Protein AF-A0A9D4VLJ9-F1 (afdb_monomer_lite)

Foldseek 3Di:
DLLVLLLVLLPVQPDLPDPDLPDPVCVVSLVVSLVVSVVVDVDDPVCSVVSSVSSVVSSVVVNVCCCQVPQADPVRDGDPVRPDDDD

Secondary structure (DSSP, 8-stat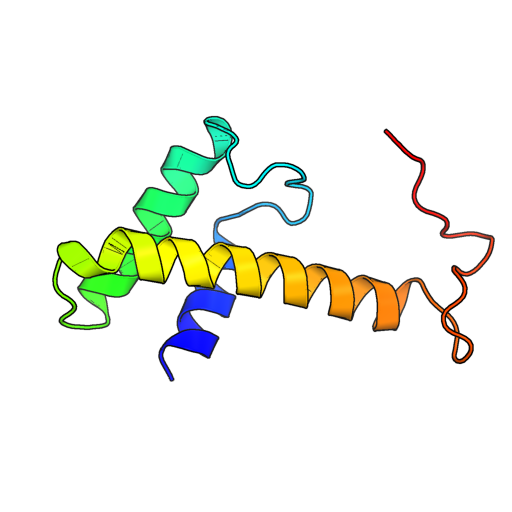e):
-HHHHHHHHHHHHS-TT---TT-GGGHHHHHHHHHHHHHHS---GGGHHHHHHHHHHHHHHHHHHHHHHHSB-TTSPBPGGGPPP--

Sequence (87 aa):
MLASYIGSLVRQHIPITCDNWRSPELKVGKEKIWSEIQRSFHIDESRQKYCIQLAGKRLRGFRSFLSNKFLKDEEGNFVEAERPMKK

pLDDT: mean 90.07, std 10.63, range [48.06, 97.5]

Structure (mmCIF, N/CA/C/O backbone):
data_AF-A0A9D4VLJ9-F1
#
_entry.id   AF-A0A9D4VLJ9-F1
#
loop_
_atom_site.group_PDB
_atom_site.id
_atom_site.type_symbol
_atom_site.label_atom_id
_a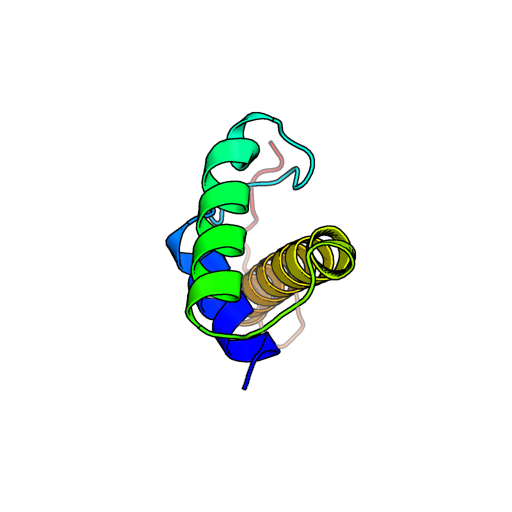tom_site.label_alt_id
_atom_site.la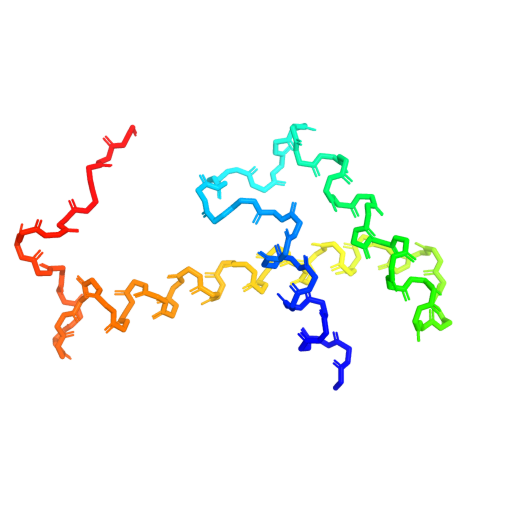bel_comp_id
_atom_site.label_asym_id
_atom_site.label_entity_id
_atom_site.label_seq_id
_atom_site.pdbx_PDB_ins_code
_atom_site.Cartn_x
_atom_site.Cartn_y
_atom_site.Cartn_z
_atom_site.occupancy
_atom_site.B_iso_or_equiv
_atom_site.auth_seq_id
_atom_site.auth_comp_id
_atom_site.auth_asym_id
_atom_site.auth_atom_id
_atom_site.pdbx_PDB_model_num
ATOM 1 N N . MET A 1 1 ? 3.015 -12.258 8.674 1.00 79.88 1 MET A N 1
ATOM 2 C CA . MET A 1 1 ? 1.759 -12.660 7.998 1.00 79.88 1 MET A CA 1
ATOM 3 C C . MET A 1 1 ? 1.009 -11.472 7.389 1.00 79.88 1 MET A C 1
ATOM 5 O O . MET A 1 1 ? 0.949 -11.399 6.168 1.00 79.88 1 MET A O 1
ATOM 9 N N . LEU A 1 2 ? 0.537 -10.496 8.183 1.00 89.56 2 LEU A N 1
ATOM 10 C CA . LEU A 1 2 ? -0.295 -9.375 7.699 1.00 89.56 2 LEU A CA 1
ATOM 11 C C . LEU A 1 2 ? 0.346 -8.540 6.575 1.00 89.56 2 LEU A C 1
ATOM 13 O O . LEU A 1 2 ? -0.275 -8.289 5.550 1.00 89.56 2 LEU A O 1
ATOM 17 N N . ALA A 1 3 ? 1.607 -8.128 6.728 1.00 92.31 3 ALA A N 1
ATOM 18 C CA . ALA A 1 3 ? 2.243 -7.250 5.745 1.00 92.31 3 ALA A CA 1
ATOM 19 C C . ALA A 1 3 ? 2.461 -7.913 4.370 1.00 92.31 3 ALA A C 1
ATOM 21 O O . ALA A 1 3 ? 2.381 -7.232 3.347 1.00 92.31 3 ALA A O 1
ATOM 22 N N . SER A 1 4 ? 2.728 -9.223 4.347 1.00 94.50 4 SER A N 1
ATOM 23 C CA . SER A 1 4 ? 2.846 -10.001 3.108 1.00 94.50 4 SER A CA 1
ATOM 24 C C . SER A 1 4 ? 1.482 -10.187 2.449 1.00 94.50 4 SER A C 1
ATOM 26 O O . SER A 1 4 ? 1.372 -10.001 1.241 1.00 94.50 4 SER A O 1
ATOM 28 N N . TYR A 1 5 ? 0.445 -10.461 3.250 1.00 96.75 5 TYR A N 1
ATOM 29 C CA . TYR A 1 5 ? -0.936 -10.571 2.781 1.00 96.75 5 TYR A CA 1
ATOM 30 C C . TYR A 1 5 ? -1.433 -9.271 2.138 1.00 96.75 5 TYR A C 1
ATOM 32 O O . TYR A 1 5 ? -1.871 -9.279 0.991 1.00 96.75 5 TYR A O 1
ATOM 40 N N . ILE A 1 6 ? -1.240 -8.131 2.813 1.00 97.00 6 ILE A N 1
ATOM 41 C CA . ILE A 1 6 ? -1.530 -6.800 2.256 1.00 97.00 6 ILE A CA 1
ATOM 42 C C . ILE A 1 6 ? -0.777 -6.592 0.937 1.00 97.00 6 ILE A C 1
ATOM 44 O O . ILE A 1 6 ? -1.337 -6.070 -0.022 1.00 97.00 6 ILE A O 1
ATOM 48 N N . GLY A 1 7 ? 0.487 -7.019 0.868 1.00 96.81 7 GLY A N 1
ATOM 49 C CA . GLY A 1 7 ? 1.261 -6.963 -0.368 1.00 96.81 7 GLY A CA 1
ATOM 50 C C . GLY A 1 7 ? 0.610 -7.731 -1.524 1.00 96.81 7 GLY A C 1
ATOM 51 O O . GLY A 1 7 ? 0.618 -7.231 -2.645 1.00 96.81 7 GLY A O 1
ATOM 52 N N . SER A 1 8 ? 0.037 -8.909 -1.265 1.00 97.06 8 SER A N 1
ATOM 53 C CA . SER A 1 8 ? -0.686 -9.694 -2.275 1.00 97.06 8 SER A CA 1
ATOM 54 C C . SER A 1 8 ? -1.977 -9.014 -2.721 1.00 97.06 8 SER A C 1
ATOM 56 O O . SER A 1 8 ? -2.165 -8.837 -3.921 1.00 97.06 8 SER A O 1
ATOM 58 N N . LEU A 1 9 ? -2.801 -8.540 -1.780 1.00 97.44 9 LEU A N 1
ATOM 59 C CA . LEU A 1 9 ? -4.047 -7.830 -2.095 1.00 97.44 9 LEU A CA 1
ATOM 60 C C . LEU A 1 9 ? -3.809 -6.606 -2.979 1.00 97.44 9 LEU A C 1
ATOM 62 O O . LEU A 1 9 ? -4.535 -6.355 -3.936 1.00 97.44 9 LEU A O 1
ATOM 66 N N . VAL A 1 10 ? -2.756 -5.847 -2.685 1.00 97.31 10 VAL A N 1
ATOM 67 C CA . VAL A 1 10 ? -2.425 -4.648 -3.454 1.00 97.31 10 VAL A CA 1
ATOM 68 C C . VAL A 1 10 ? -2.014 -4.981 -4.880 1.00 97.31 10 VAL A C 1
ATOM 70 O O . VAL A 1 10 ? -2.420 -4.273 -5.793 1.00 97.31 10 VAL A O 1
ATOM 73 N N . ARG A 1 11 ? -1.252 -6.059 -5.092 1.00 96.19 11 ARG A N 1
ATOM 74 C CA . ARG A 1 11 ? -0.878 -6.503 -6.444 1.00 96.19 11 ARG A CA 1
ATOM 75 C C . ARG A 1 11 ? -2.067 -7.034 -7.245 1.00 96.19 11 ARG A C 1
ATOM 77 O O . ARG A 1 11 ? -2.021 -6.989 -8.466 1.00 96.19 11 ARG A O 1
ATOM 84 N N . GLN A 1 12 ? -3.099 -7.532 -6.569 1.00 96.81 12 GLN A N 1
ATOM 85 C CA . GLN A 1 12 ? -4.312 -8.037 -7.206 1.00 96.81 12 GLN A CA 1
ATOM 86 C C . GLN A 1 12 ? -5.280 -6.912 -7.592 1.00 96.81 12 GLN A C 1
ATOM 88 O O . GLN A 1 12 ? -5.873 -6.954 -8.665 1.00 96.81 12 GLN A O 1
ATOM 93 N N . HIS A 1 13 ? -5.447 -5.912 -6.721 1.00 96.38 13 HIS A N 1
ATOM 94 C CA . HIS A 1 13 ? -6.509 -4.906 -6.857 1.00 96.38 13 HIS A CA 1
ATOM 95 C C . HIS A 1 13 ? -6.035 -3.539 -7.359 1.00 96.38 13 HIS A C 1
ATOM 97 O O . HIS A 1 13 ? -6.871 -2.720 -7.737 1.00 96.38 13 HIS A O 1
ATOM 103 N N . ILE A 1 14 ? -4.727 -3.258 -7.350 1.00 96.25 14 ILE A N 1
ATOM 104 C CA . ILE A 1 14 ? -4.169 -1.975 -7.798 1.00 96.25 14 ILE A CA 1
ATOM 105 C C . ILE A 1 14 ? -3.276 -2.193 -9.023 1.00 96.25 14 ILE A C 1
ATOM 107 O O . ILE A 1 14 ? -2.317 -2.964 -8.944 1.00 96.25 14 ILE A O 1
ATOM 111 N N . PRO A 1 15 ? -3.523 -1.473 -10.134 1.00 94.25 15 PRO A N 1
ATOM 112 C CA . PRO A 1 15 ? -2.652 -1.520 -11.298 1.00 94.25 15 PRO A CA 1
ATOM 113 C C . PRO A 1 15 ? -1.212 -1.138 -10.948 1.00 94.25 15 PRO A C 1
ATOM 115 O O . PRO A 1 15 ? -0.962 -0.129 -10.285 1.00 94.25 15 PRO A O 1
ATOM 118 N N . ILE A 1 16 ? -0.245 -1.906 -11.451 1.00 91.69 16 ILE A N 1
ATOM 119 C CA . ILE A 1 16 ? 1.184 -1.604 -11.273 1.00 91.69 16 ILE A CA 1
ATOM 120 C C . ILE A 1 16 ? 1.585 -0.252 -11.889 1.00 91.69 16 ILE A C 1
ATOM 122 O O . ILE A 1 16 ? 2.498 0.407 -11.395 1.00 91.69 16 ILE A O 1
ATOM 126 N N . THR A 1 17 ? 0.859 0.173 -12.925 1.00 90.06 17 THR A N 1
ATOM 127 C CA . THR A 1 17 ? 1.013 1.448 -13.640 1.00 90.06 17 THR A CA 1
ATOM 128 C C . THR A 1 17 ? 0.476 2.652 -12.868 1.00 90.06 17 THR A C 1
ATOM 130 O O . THR A 1 17 ? 0.561 3.776 -13.349 1.00 90.06 17 THR A O 1
ATOM 133 N N . CYS A 1 18 ? -0.089 2.450 -11.676 1.00 88.19 18 CYS A N 1
ATOM 134 C CA . CYS A 1 18 ? -0.502 3.548 -10.821 1.00 88.19 18 CYS A CA 1
ATOM 135 C C . CYS A 1 18 ? 0.720 4.357 -10.355 1.00 88.19 18 CYS A C 1
ATOM 137 O O . CYS A 1 18 ? 1.498 3.908 -9.504 1.00 88.19 18 CYS A O 1
ATOM 139 N N . ASP A 1 19 ? 0.821 5.597 -10.826 1.00 85.12 19 ASP A N 1
ATOM 140 C CA . ASP A 1 19 ? 1.880 6.522 -10.417 1.00 85.12 19 ASP A CA 1
ATOM 141 C C . ASP A 1 19 ? 1.513 7.335 -9.174 1.00 85.12 19 ASP A C 1
ATOM 143 O O . ASP A 1 19 ? 2.357 7.575 -8.308 1.00 85.12 19 ASP A O 1
ATOM 147 N N . ASN A 1 20 ? 0.235 7.694 -9.029 1.00 91.81 20 ASN A N 1
ATOM 148 C CA . ASN A 1 20 ? -0.246 8.502 -7.917 1.00 91.81 20 ASN A CA 1
ATOM 149 C C . ASN A 1 20 ? -1.124 7.689 -6.959 1.00 91.81 20 ASN A C 1
ATOM 151 O O . ASN A 1 20 ? -2.326 7.540 -7.170 1.00 91.81 20 ASN A O 1
ATOM 155 N N . TRP A 1 21 ? -0.552 7.259 -5.827 1.00 93.94 21 TRP A N 1
ATOM 156 C CA . TRP A 1 21 ? -1.300 6.553 -4.775 1.00 93.94 21 TRP A CA 1
ATOM 157 C C . TRP A 1 21 ? -2.484 7.357 -4.227 1.00 93.94 21 TRP A C 1
ATOM 159 O O . TRP A 1 21 ? -3.389 6.773 -3.646 1.00 93.94 21 TRP A O 1
ATOM 169 N N . ARG A 1 22 ? -2.513 8.686 -4.366 1.00 92.56 22 ARG A N 1
ATOM 170 C CA . ARG A 1 22 ? -3.632 9.527 -3.910 1.00 92.56 22 ARG A CA 1
ATOM 171 C C . ARG A 1 22 ? -4.735 9.690 -4.960 1.00 92.56 22 ARG A C 1
ATOM 173 O O . ARG A 1 22 ? -5.717 10.356 -4.657 1.00 92.56 22 ARG A O 1
ATOM 180 N N . SER A 1 23 ? -4.600 9.079 -6.141 1.00 93.25 23 SER A N 1
ATOM 181 C CA . SER A 1 23 ? -5.606 9.172 -7.202 1.00 93.25 23 SER A CA 1
ATOM 182 C C . SER A 1 23 ? -6.981 8.670 -6.719 1.00 93.25 23 SER A C 1
ATOM 184 O O . SER A 1 23 ? -7.045 7.619 -6.060 1.00 93.25 23 SER A O 1
ATOM 186 N N . PRO A 1 24 ? -8.075 9.395 -7.029 1.00 92.50 24 PRO A N 1
ATOM 187 C CA . PRO A 1 24 ? -9.436 8.975 -6.699 1.00 92.50 24 PRO A CA 1
ATOM 188 C C . PRO A 1 24 ? -9.848 7.686 -7.424 1.00 92.50 24 PRO A C 1
ATOM 190 O O . PRO A 1 24 ? -10.647 6.923 -6.889 1.00 92.50 24 PRO A O 1
ATOM 193 N N . GLU A 1 25 ? -9.247 7.380 -8.576 1.00 92.62 25 GLU A N 1
ATOM 194 C CA . GLU A 1 25 ? -9.504 6.156 -9.352 1.00 92.62 25 GLU A CA 1
ATOM 195 C C . GLU A 1 25 ? -9.177 4.880 -8.561 1.00 92.62 25 GLU A C 1
ATOM 197 O O . GLU A 1 25 ? -9.780 3.829 -8.758 1.00 92.62 25 GLU A O 1
ATOM 202 N N . LEU A 1 26 ? -8.256 4.973 -7.595 1.00 95.25 26 LEU A N 1
ATOM 203 C CA . LEU A 1 26 ? -7.865 3.849 -6.745 1.00 95.25 26 LEU A CA 1
ATOM 204 C C . LEU A 1 26 ? -8.815 3.612 -5.571 1.00 95.25 26 LEU A C 1
ATOM 206 O O . LEU A 1 2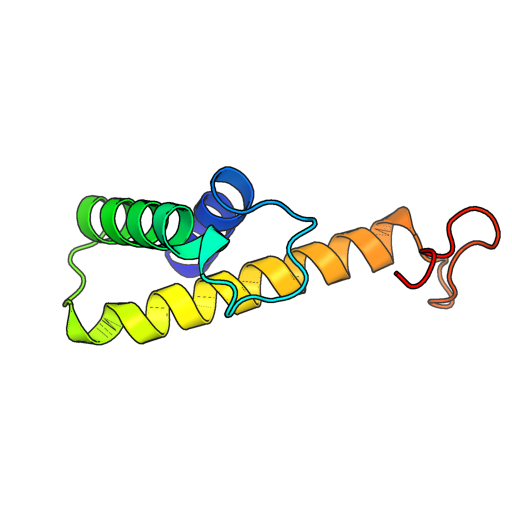6 ? -8.587 2.678 -4.799 1.00 95.25 26 LEU A O 1
ATOM 210 N N . LYS A 1 27 ? -9.823 4.470 -5.367 1.00 95.12 27 LYS A N 1
ATOM 211 C CA . LYS A 1 27 ? -10.712 4.414 -4.198 1.00 95.12 27 LYS A CA 1
ATOM 212 C C . LYS A 1 27 ? -11.361 3.036 -4.063 1.00 95.12 27 LYS A C 1
ATOM 214 O O . LYS A 1 27 ? -11.189 2.397 -3.029 1.00 95.12 27 LYS A O 1
ATOM 219 N N . VAL A 1 28 ? -11.965 2.538 -5.142 1.00 96.31 28 VAL A N 1
ATOM 220 C CA . VAL A 1 28 ? -12.628 1.223 -5.176 1.00 96.31 28 VAL A CA 1
ATOM 221 C C . VAL A 1 28 ? -11.646 0.088 -4.863 1.00 96.31 28 VAL A C 1
ATOM 223 O O . VAL A 1 28 ? -11.959 -0.818 -4.094 1.00 96.31 28 VAL A O 1
ATOM 226 N N . GLY A 1 29 ? -10.429 0.137 -5.415 1.00 96.56 29 GLY A N 1
ATOM 227 C CA . GLY A 1 29 ? -9.399 -0.869 -5.139 1.00 96.56 29 GLY A CA 1
ATOM 228 C C . GLY A 1 29 ? -8.957 -0.869 -3.672 1.00 96.56 29 GLY A C 1
ATOM 229 O O . GLY A 1 29 ? -8.817 -1.926 -3.061 1.00 96.56 29 GLY A O 1
ATOM 230 N N . LYS A 1 30 ? -8.789 0.313 -3.068 1.00 97.19 30 LYS A N 1
ATOM 231 C CA . LYS A 1 30 ? -8.430 0.454 -1.646 1.00 97.19 30 LYS A CA 1
ATOM 232 C C . LYS A 1 30 ? -9.542 -0.005 -0.711 1.00 97.19 30 LYS A C 1
ATOM 234 O O . LYS A 1 30 ? -9.238 -0.606 0.315 1.00 97.19 30 LYS A O 1
ATOM 239 N N . GLU A 1 31 ? -10.796 0.265 -1.058 1.00 97.12 31 GLU A N 1
ATOM 240 C CA . GLU A 1 31 ? -11.961 -0.213 -0.309 1.00 97.12 31 GLU A CA 1
ATOM 241 C C . GLU A 1 31 ? -12.010 -1.743 -0.311 1.00 97.12 31 GLU A C 1
ATOM 243 O O . GLU A 1 31 ? -12.071 -2.337 0.761 1.00 97.12 31 GLU A O 1
ATOM 248 N N . LYS A 1 32 ? -11.829 -2.389 -1.474 1.00 97.44 32 LYS A N 1
ATOM 249 C CA . LYS A 1 32 ? -11.728 -3.858 -1.570 1.00 97.44 32 LYS A CA 1
ATOM 250 C C . LYS A 1 32 ? -10.597 -4.423 -0.712 1.00 97.44 32 LYS A C 1
ATOM 252 O O . LYS A 1 32 ? -10.814 -5.367 0.043 1.00 97.44 32 LYS A O 1
ATOM 257 N N . ILE A 1 33 ? -9.408 -3.817 -0.779 1.00 97.25 33 ILE A N 1
ATOM 258 C CA . ILE A 1 33 ? -8.264 -4.215 0.057 1.00 97.25 33 ILE A CA 1
ATOM 259 C C . ILE A 1 33 ? -8.624 -4.125 1.543 1.00 97.25 33 ILE A C 1
ATOM 261 O O . ILE A 1 33 ? -8.308 -5.039 2.301 1.00 97.25 33 ILE A O 1
ATOM 265 N N . TRP A 1 34 ? -9.275 -3.042 1.974 1.00 97.50 34 TRP A N 1
ATOM 266 C CA . TRP A 1 34 ? -9.677 -2.877 3.369 1.00 97.50 34 TRP A CA 1
ATOM 267 C C . TRP A 1 34 ? -10.706 -3.923 3.808 1.00 97.50 34 TRP A C 1
ATOM 269 O O . TRP A 1 34 ? -10.504 -4.566 4.838 1.00 97.50 34 TRP A O 1
ATOM 279 N N . SER A 1 35 ? -11.745 -4.158 3.004 1.00 96.69 35 SER A N 1
ATOM 280 C CA . SER A 1 35 ? -12.764 -5.173 3.289 1.00 96.69 35 SER A CA 1
ATOM 281 C C . SER A 1 35 ? -12.163 -6.576 3.419 1.00 96.69 35 SER A C 1
ATOM 283 O O . SER A 1 35 ? -12.519 -7.318 4.333 1.00 96.69 35 SER A O 1
ATOM 285 N N . GLU A 1 36 ? -11.208 -6.944 2.561 1.00 96.88 36 GLU A N 1
ATOM 286 C CA . GLU A 1 36 ? -10.525 -8.239 2.660 1.00 96.88 36 GLU A CA 1
ATOM 287 C C . GLU A 1 36 ? -9.619 -8.349 3.894 1.00 96.88 36 GLU A C 1
ATOM 289 O O . GLU A 1 36 ? -9.515 -9.426 4.488 1.00 96.88 36 GLU A O 1
ATOM 294 N N . ILE A 1 37 ? -8.994 -7.247 4.321 1.00 96.19 37 ILE A N 1
ATOM 295 C CA . ILE A 1 37 ? -8.218 -7.202 5.566 1.00 96.19 37 ILE A CA 1
ATOM 296 C C . ILE A 1 37 ? -9.134 -7.403 6.775 1.00 96.19 37 ILE A C 1
ATOM 298 O O . ILE A 1 37 ? -8.822 -8.261 7.593 1.00 96.19 37 ILE A O 1
ATOM 302 N N . GLN A 1 38 ? -10.258 -6.684 6.874 1.00 95.50 38 GLN A N 1
ATOM 30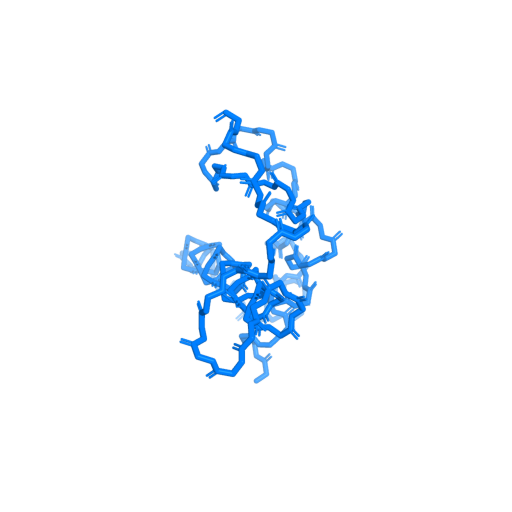3 C CA . GLN A 1 38 ? -11.216 -6.847 7.980 1.00 95.50 38 GLN A CA 1
ATOM 304 C C . GLN A 1 38 ? -11.824 -8.253 8.023 1.00 95.50 38 GLN A C 1
ATOM 306 O O . GLN A 1 38 ? -12.030 -8.812 9.097 1.00 95.50 38 GLN A O 1
ATOM 311 N N . ARG A 1 39 ? -12.083 -8.857 6.857 1.00 94.69 39 ARG A N 1
ATOM 312 C CA . ARG A 1 39 ? -12.586 -10.234 6.772 1.00 94.69 39 ARG A CA 1
ATOM 313 C C . ARG A 1 39 ? -11.568 -11.263 7.268 1.00 94.69 39 ARG A C 1
ATOM 315 O O . ARG A 1 39 ? -11.956 -12.280 7.831 1.00 94.69 39 ARG A O 1
ATOM 322 N N . SER A 1 40 ? -10.283 -11.018 7.022 1.00 95.38 40 SER A N 1
ATOM 323 C CA . SER A 1 40 ? -9.207 -11.973 7.327 1.00 95.38 40 SER A CA 1
ATOM 324 C C . SER A 1 40 ? -8.591 -11.758 8.711 1.00 95.38 40 SER A C 1
ATOM 326 O O . SER A 1 40 ? -8.001 -12.676 9.275 1.00 95.38 40 SER A O 1
ATOM 328 N N . PHE A 1 41 ? -8.696 -10.544 9.251 1.00 92.94 41 PHE A N 1
ATOM 329 C CA . PHE A 1 41 ? -8.101 -10.138 10.516 1.00 92.94 41 PHE A CA 1
ATOM 330 C C . PHE A 1 41 ? -9.087 -9.278 11.302 1.00 92.94 41 PHE A C 1
ATOM 332 O O . PHE A 1 41 ? -9.652 -8.326 10.771 1.00 92.94 41 PHE A O 1
ATOM 339 N N . HIS A 1 42 ? -9.215 -9.546 12.599 1.00 91.69 42 HIS A N 1
ATOM 340 C CA . HIS A 1 42 ? -9.999 -8.704 13.497 1.00 91.69 42 HIS A CA 1
ATOM 341 C C . HIS A 1 42 ? -9.223 -7.418 13.829 1.00 91.69 42 HIS A C 1
ATOM 343 O O . HIS A 1 42 ? -8.499 -7.344 14.822 1.00 91.69 42 HIS A O 1
ATOM 349 N N . ILE A 1 43 ? -9.297 -6.431 12.933 1.00 92.31 43 ILE A N 1
ATOM 350 C CA . ILE A 1 43 ? -8.598 -5.147 13.037 1.00 92.31 43 ILE A CA 1
ATOM 351 C C . ILE A 1 43 ? -9.624 -4.025 13.166 1.00 92.31 43 ILE A C 1
ATOM 353 O O . ILE A 1 43 ? -10.553 -3.925 12.367 1.00 92.31 43 ILE A O 1
ATOM 357 N N . ASP A 1 44 ? -9.396 -3.156 14.145 1.00 94.00 44 ASP A N 1
ATOM 358 C CA . ASP A 1 44 ? -10.202 -1.964 14.381 1.00 94.00 44 ASP A CA 1
ATOM 359 C C . ASP A 1 44 ? -10.142 -0.960 13.213 1.00 94.00 44 ASP A C 1
ATOM 361 O O . ASP A 1 44 ? -9.094 -0.765 12.583 1.00 94.00 44 ASP A O 1
ATOM 365 N N . GLU A 1 45 ? -11.254 -0.270 12.954 1.00 94.25 45 GLU A N 1
ATOM 366 C CA . GLU A 1 45 ? -11.373 0.698 11.858 1.00 94.25 45 GLU A CA 1
ATOM 367 C C . GLU A 1 45 ? -10.389 1.866 11.958 1.00 94.25 45 GLU A C 1
ATOM 369 O O . GLU A 1 45 ? -9.899 2.346 10.931 1.00 94.25 45 GLU A O 1
ATOM 374 N N . SER A 1 46 ? -9.967 2.261 13.165 1.00 95.88 46 SER A N 1
ATOM 375 C CA . SER A 1 46 ? -8.937 3.295 13.351 1.00 95.88 46 SER A CA 1
ATOM 376 C C . SER A 1 46 ? -7.608 2.947 12.667 1.00 95.88 46 SER A C 1
ATOM 378 O O . SER A 1 46 ? -6.814 3.833 12.326 1.00 95.88 46 SER A O 1
ATOM 380 N N . ARG A 1 47 ? -7.349 1.656 12.413 1.00 95.38 47 ARG A N 1
ATOM 381 C CA . ARG A 1 47 ? -6.139 1.167 11.741 1.00 95.38 47 ARG A CA 1
ATOM 382 C C . ARG A 1 47 ? -6.259 1.140 10.220 1.00 95.38 47 ARG A C 1
ATOM 384 O O . ARG A 1 47 ? -5.233 0.942 9.564 1.00 95.38 47 ARG A O 1
ATOM 391 N N . GLN A 1 48 ? -7.427 1.422 9.639 1.00 96.06 48 GLN A N 1
ATOM 392 C CA . GLN A 1 48 ? -7.627 1.443 8.185 1.00 96.06 48 GLN A CA 1
ATOM 393 C C . GLN A 1 48 ? -6.584 2.313 7.484 1.00 96.06 48 GLN A C 1
ATOM 395 O O . GLN A 1 48 ? -5.902 1.868 6.557 1.00 96.06 48 GLN A O 1
ATOM 400 N N . LYS A 1 49 ? -6.388 3.544 7.971 1.00 96.25 49 LYS A N 1
ATOM 401 C CA . LYS A 1 49 ? -5.409 4.480 7.404 1.00 96.25 49 LYS A CA 1
ATOM 402 C C . LYS A 1 49 ? -3.999 3.889 7.390 1.00 96.25 49 LYS A C 1
ATOM 404 O O . LYS A 1 49 ? -3.290 4.046 6.400 1.00 96.25 49 LYS A O 1
ATOM 409 N N . TYR A 1 50 ? -3.602 3.190 8.452 1.00 96.19 50 TYR A N 1
ATOM 410 C CA . TYR A 1 50 ? -2.300 2.531 8.533 1.00 96.19 50 TYR A CA 1
ATOM 411 C C . TYR A 1 50 ? -2.185 1.365 7.542 1.00 96.19 50 TYR A C 1
ATOM 413 O O . TYR A 1 50 ? -1.177 1.253 6.845 1.00 96.19 50 TYR A O 1
ATOM 421 N N . CYS A 1 51 ? -3.217 0.528 7.423 1.00 96.75 51 CYS A N 1
ATOM 422 C CA . CYS A 1 51 ? -3.236 -0.600 6.490 1.00 96.75 51 CYS A CA 1
ATOM 423 C C . CYS A 1 51 ? -3.152 -0.139 5.028 1.00 96.75 51 CYS A C 1
ATOM 425 O O . CYS A 1 51 ? -2.334 -0.658 4.268 1.00 96.75 51 CYS A O 1
ATOM 427 N N . ILE A 1 52 ? -3.910 0.894 4.650 1.00 97.31 52 ILE A N 1
ATOM 428 C CA . ILE A 1 52 ? -3.829 1.521 3.320 1.00 97.31 52 ILE A CA 1
ATOM 429 C C . ILE A 1 52 ? -2.471 2.237 3.129 1.00 97.31 52 ILE A C 1
ATOM 431 O O . ILE A 1 52 ? -1.874 2.179 2.054 1.00 97.31 52 ILE A O 1
ATOM 435 N N . GLN A 1 53 ? -1.936 2.839 4.198 1.00 96.50 53 GLN A N 1
ATOM 436 C CA . GLN A 1 53 ? -0.529 3.228 4.406 1.00 96.50 53 GLN A CA 1
ATOM 437 C C . GLN A 1 53 ? 0.469 2.187 3.877 1.00 96.50 53 GLN A C 1
ATOM 439 O O . GLN A 1 53 ? 1.279 2.401 2.967 1.00 96.50 53 GLN A O 1
ATOM 444 N N . LEU A 1 54 ? 0.400 1.025 4.514 1.00 96.75 54 LEU A N 1
ATOM 445 C CA . LEU A 1 54 ? 1.283 -0.106 4.302 1.00 96.75 54 LEU A CA 1
ATOM 446 C C . LEU A 1 54 ? 1.101 -0.714 2.910 1.00 96.75 54 LEU A C 1
ATOM 448 O O . LEU A 1 54 ? 2.092 -1.062 2.272 1.00 96.75 54 LEU A O 1
ATOM 452 N N . ALA A 1 55 ? -0.132 -0.769 2.412 1.00 97.06 55 ALA A N 1
ATOM 453 C CA . ALA A 1 55 ? -0.455 -1.189 1.057 1.00 97.06 55 ALA A CA 1
ATOM 454 C C . ALA A 1 55 ? 0.320 -0.392 -0.004 1.00 97.06 55 ALA A C 1
ATOM 456 O O . ALA A 1 55 ? 1.041 -0.978 -0.815 1.00 97.06 55 ALA A O 1
ATOM 457 N N . GLY A 1 56 ? 0.272 0.942 0.062 1.00 96.50 56 GLY A N 1
ATOM 458 C CA . GLY A 1 56 ? 1.020 1.801 -0.861 1.00 96.50 56 GLY A CA 1
ATOM 459 C C . GLY A 1 56 ? 2.537 1.584 -0.777 1.00 96.50 56 GLY A C 1
ATOM 460 O O . GLY A 1 56 ? 3.220 1.519 -1.800 1.00 96.50 56 GLY A O 1
ATOM 461 N N . LYS A 1 57 ? 3.077 1.385 0.436 1.00 96.00 57 LYS A N 1
ATOM 462 C CA . LYS A 1 57 ? 4.501 1.047 0.630 1.00 96.00 57 LYS A CA 1
ATOM 463 C C . LYS A 1 57 ? 4.867 -0.286 -0.029 1.00 96.00 57 LYS A C 1
ATOM 465 O O . LYS A 1 57 ? 5.926 -0.383 -0.647 1.00 96.00 57 LYS A O 1
ATOM 470 N N . ARG A 1 58 ? 4.004 -1.302 0.076 1.00 96.44 58 ARG A N 1
ATOM 471 C CA . ARG A 1 58 ? 4.222 -2.617 -0.545 1.00 96.44 58 ARG A CA 1
ATOM 472 C C . ARG A 1 58 ? 4.171 -2.548 -2.067 1.00 96.44 58 ARG A C 1
ATOM 474 O O . ARG A 1 58 ? 5.028 -3.161 -2.697 1.00 96.44 58 ARG A O 1
ATOM 481 N N . LEU A 1 59 ? 3.263 -1.758 -2.644 1.00 95.88 59 LEU A N 1
ATOM 482 C CA . LEU A 1 59 ? 3.243 -1.517 -4.090 1.00 95.88 59 LEU A CA 1
ATOM 483 C C . LEU A 1 59 ? 4.540 -0.862 -4.562 1.00 95.88 59 LEU A C 1
ATOM 485 O O . LEU A 1 59 ? 5.177 -1.352 -5.490 1.00 95.88 59 LEU A O 1
ATOM 489 N N . ARG A 1 60 ? 4.969 0.215 -3.892 1.00 95.12 60 ARG A N 1
ATOM 490 C CA . ARG A 1 60 ? 6.211 0.917 -4.241 1.00 95.12 60 ARG A CA 1
ATOM 491 C C . ARG A 1 60 ? 7.417 -0.017 -4.173 1.00 95.12 60 ARG A C 1
ATOM 493 O O . ARG A 1 60 ? 8.202 -0.046 -5.113 1.00 95.12 60 ARG A O 1
ATOM 500 N N . GLY A 1 61 ? 7.536 -0.794 -3.095 1.00 94.75 61 GLY A N 1
ATOM 501 C CA . GLY A 1 61 ? 8.605 -1.781 -2.946 1.00 94.75 61 GLY A CA 1
ATOM 502 C C . GLY A 1 61 ? 8.577 -2.849 -4.040 1.00 94.75 61 GLY A C 1
ATOM 503 O O . GLY A 1 61 ? 9.624 -3.202 -4.569 1.00 94.75 61 GLY A O 1
ATOM 504 N N . PHE A 1 62 ? 7.387 -3.311 -4.434 1.00 94.75 62 PHE A N 1
ATOM 505 C CA . PHE A 1 62 ? 7.232 -4.257 -5.537 1.00 94.75 62 PHE A CA 1
ATOM 506 C C . PHE A 1 62 ? 7.693 -3.669 -6.875 1.00 94.75 62 PHE A C 1
ATOM 508 O O . PHE A 1 62 ? 8.454 -4.319 -7.583 1.00 94.75 62 PHE A O 1
ATOM 515 N N . ARG A 1 63 ? 7.326 -2.421 -7.190 1.00 92.81 63 ARG A N 1
ATOM 516 C CA . ARG A 1 63 ? 7.822 -1.740 -8.398 1.00 92.81 63 ARG A CA 1
ATOM 517 C C . ARG A 1 63 ? 9.342 -1.603 -8.382 1.00 92.81 63 ARG A C 1
ATOM 519 O O . ARG A 1 63 ? 9.979 -1.932 -9.369 1.00 92.81 63 ARG A O 1
ATOM 526 N N . SER A 1 64 ? 9.926 -1.177 -7.258 1.00 92.19 64 SER A N 1
ATOM 527 C CA . SER A 1 64 ? 11.385 -1.081 -7.114 1.00 92.19 64 SER A 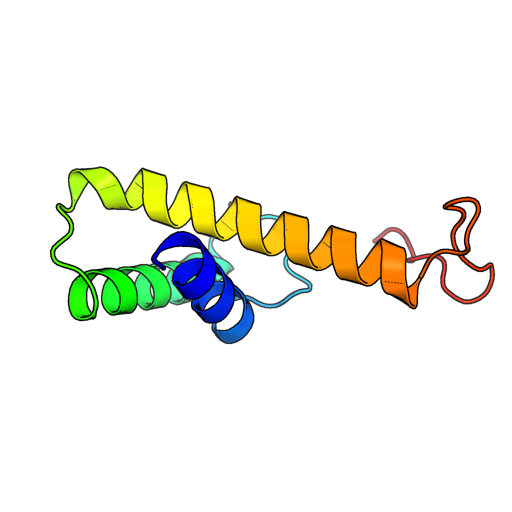CA 1
ATOM 528 C C . SER A 1 64 ? 12.077 -2.429 -7.310 1.00 92.19 64 SER A C 1
ATOM 530 O O . SER A 1 64 ? 13.093 -2.488 -7.993 1.00 92.19 64 SER A O 1
ATOM 532 N N . PHE A 1 65 ? 11.515 -3.506 -6.756 1.00 93.31 65 PHE A N 1
ATOM 533 C CA . PHE A 1 65 ? 12.017 -4.859 -6.974 1.00 93.31 65 PHE A CA 1
ATOM 534 C C . PHE A 1 65 ? 11.983 -5.242 -8.455 1.00 93.31 65 PHE A C 1
ATOM 536 O O . PHE A 1 65 ? 12.991 -5.705 -8.973 1.00 93.31 65 PHE A O 1
ATOM 543 N N . LEU A 1 66 ? 10.863 -5.014 -9.144 1.00 92.19 66 LEU A N 1
ATOM 544 C CA . LEU A 1 66 ? 10.743 -5.331 -10.567 1.00 92.19 66 LEU A CA 1
ATOM 545 C C . LEU A 1 66 ? 11.706 -4.504 -11.420 1.00 92.19 66 LEU A C 1
ATOM 547 O O . LEU A 1 66 ? 12.388 -5.063 -12.269 1.00 92.19 66 LEU A O 1
ATOM 551 N N . SER A 1 67 ? 11.821 -3.201 -11.158 1.00 90.38 67 SER A N 1
ATOM 552 C CA . SER A 1 67 ? 12.772 -2.348 -11.871 1.00 90.38 67 SER A CA 1
ATOM 553 C C . SER A 1 67 ? 14.211 -2.803 -11.663 1.00 90.38 67 SER A C 1
ATOM 555 O O . SER A 1 67 ? 14.955 -2.888 -12.625 1.00 90.38 67 SER A O 1
ATOM 557 N N . ASN A 1 68 ? 14.604 -3.126 -10.431 1.00 89.88 68 ASN A N 1
ATOM 558 C CA . ASN A 1 68 ? 15.966 -3.582 -10.155 1.00 89.88 68 ASN A CA 1
ATOM 559 C C . ASN A 1 68 ? 16.243 -4.984 -10.703 1.00 89.88 68 ASN A C 1
ATOM 561 O O . ASN A 1 68 ? 17.379 -5.281 -11.030 1.00 89.88 68 ASN A O 1
ATOM 565 N N . LYS A 1 69 ? 15.230 -5.852 -10.763 1.00 90.88 69 LYS A N 1
ATOM 566 C CA . LYS A 1 69 ? 15.400 -7.236 -11.205 1.00 90.88 69 LYS A CA 1
ATOM 567 C C . LYS A 1 69 ? 15.389 -7.388 -12.722 1.00 90.88 69 LYS A C 1
ATOM 569 O O . LYS A 1 69 ? 16.033 -8.297 -13.229 1.00 90.88 69 LYS A O 1
ATOM 574 N N . PHE A 1 70 ? 14.593 -6.575 -13.409 1.00 89.31 70 PHE A N 1
ATOM 575 C CA . PHE A 1 70 ? 14.319 -6.771 -14.830 1.00 89.31 70 PHE A CA 1
ATOM 576 C C . PHE A 1 70 ? 14.780 -5.613 -15.703 1.00 89.31 70 PHE A C 1
ATOM 578 O O . PHE A 1 70 ? 15.147 -5.873 -16.831 1.00 89.31 70 PHE A O 1
ATOM 585 N N . LEU A 1 71 ? 14.787 -4.376 -15.191 1.00 87.75 71 LEU A N 1
ATOM 586 C CA . LEU A 1 71 ? 15.084 -3.185 -16.000 1.00 87.75 71 LEU A CA 1
ATOM 587 C C . LEU A 1 71 ? 16.490 -2.631 -15.776 1.00 87.75 71 LEU A C 1
ATOM 589 O O . LEU A 1 71 ? 16.868 -1.647 -16.414 1.00 87.75 71 LEU A O 1
ATOM 593 N N . LYS A 1 72 ? 17.229 -3.183 -14.811 1.00 87.38 72 LYS A N 1
ATOM 594 C CA . LYS A 1 72 ? 18.548 -2.696 -14.424 1.00 87.38 72 LYS A CA 1
ATOM 595 C C . LYS A 1 72 ? 19.590 -3.798 -14.457 1.00 87.38 72 LYS A C 1
ATOM 597 O O . LYS A 1 72 ? 19.280 -4.946 -14.153 1.00 87.38 72 LYS A O 1
ATOM 602 N N . ASP A 1 73 ? 20.806 -3.408 -14.805 1.00 85.56 73 ASP A N 1
ATOM 603 C CA . ASP A 1 73 ? 21.995 -4.251 -14.729 1.00 85.56 73 ASP A CA 1
ATOM 604 C C . ASP A 1 73 ? 22.556 -4.341 -13.295 1.00 85.56 73 ASP A C 1
ATOM 606 O O . ASP A 1 73 ? 22.013 -3.760 -12.347 1.00 85.56 73 ASP A O 1
ATOM 610 N N . GLU A 1 74 ? 23.648 -5.094 -13.130 1.00 82.44 74 GLU A N 1
ATOM 611 C CA . GLU A 1 74 ? 24.326 -5.292 -11.839 1.00 82.44 74 GLU A CA 1
ATOM 612 C C . GLU A 1 74 ? 24.888 -3.986 -11.246 1.00 82.44 74 GLU A C 1
ATOM 614 O O . GLU A 1 74 ? 25.033 -3.868 -10.029 1.00 82.44 74 GLU A O 1
ATOM 619 N N . GLU A 1 75 ? 25.136 -2.980 -12.087 1.00 83.38 75 GLU A N 1
ATOM 620 C CA . GLU A 1 75 ? 25.619 -1.650 -11.701 1.00 83.38 75 GLU A CA 1
ATOM 621 C C . GLU A 1 75 ? 24.467 -0.706 -11.303 1.00 83.38 75 GLU A C 1
ATOM 623 O O . GLU A 1 75 ? 24.686 0.386 -10.771 1.00 83.38 75 GLU A O 1
ATOM 628 N N . GLY A 1 76 ? 23.216 -1.134 -11.502 1.00 78.88 76 GLY A N 1
ATOM 629 C CA . GLY A 1 76 ? 22.011 -0.380 -11.171 1.00 78.88 76 GLY A CA 1
ATOM 630 C C . GLY A 1 76 ? 21.592 0.635 -12.237 1.00 78.88 76 GLY A C 1
ATOM 631 O O . GLY A 1 76 ? 20.684 1.442 -11.975 1.00 78.88 76 GLY A O 1
ATOM 632 N N . ASN A 1 77 ? 22.203 0.586 -13.421 1.00 83.56 77 ASN A N 1
ATOM 633 C CA . ASN A 1 77 ? 21.848 1.394 -14.579 1.00 83.56 77 ASN A CA 1
ATOM 634 C C . ASN A 1 77 ? 20.671 0.761 -15.318 1.00 83.56 77 ASN A C 1
ATOM 636 O O . ASN A 1 77 ? 20.496 -0.452 -15.317 1.00 83.56 77 ASN A O 1
ATOM 640 N N . PHE A 1 78 ? 19.829 1.588 -15.943 1.00 80.62 78 PHE A N 1
ATOM 641 C CA . PHE A 1 78 ? 18.778 1.063 -16.814 1.00 80.62 78 PHE A CA 1
ATOM 642 C C . PHE A 1 78 ? 19.400 0.538 -18.104 1.00 80.62 78 PHE A C 1
ATOM 644 O O . PHE A 1 78 ? 20.113 1.295 -18.769 1.00 80.62 78 PHE A O 1
ATOM 651 N N . VAL A 1 79 ? 19.072 -0.700 -18.475 1.00 78.44 79 VAL A N 1
ATOM 652 C CA . VAL A 1 79 ? 19.500 -1.290 -19.749 1.00 78.44 79 VAL A CA 1
ATOM 653 C C . VAL A 1 79 ? 18.980 -0.394 -20.881 1.00 78.44 79 VAL A C 1
ATOM 655 O O . VAL A 1 79 ? 17.809 -0.012 -20.872 1.00 78.44 79 VAL A O 1
ATOM 658 N N . GLU A 1 80 ? 19.841 0.017 -21.820 1.00 65.75 80 GLU A N 1
ATOM 659 C CA . GLU A 1 80 ? 19.545 1.099 -22.783 1.00 65.75 80 GLU A CA 1
ATOM 660 C C . GLU A 1 80 ? 18.245 0.900 -23.580 1.00 65.75 80 GLU A C 1
ATOM 662 O O . GLU A 1 80 ? 17.550 1.877 -23.861 1.00 65.75 80 GLU A O 1
ATOM 667 N N . ALA A 1 81 ? 17.873 -0.349 -23.874 1.00 65.56 81 ALA A N 1
ATOM 668 C CA . ALA A 1 81 ? 16.636 -0.696 -24.576 1.00 65.56 81 ALA A CA 1
ATOM 669 C C . ALA A 1 81 ? 15.353 -0.539 -23.729 1.00 65.56 81 ALA A C 1
ATOM 671 O O . ALA A 1 81 ? 14.258 -0.477 -24.283 1.00 65.56 81 ALA A O 1
ATOM 672 N N . GLU A 1 82 ? 15.464 -0.461 -22.400 1.00 64.62 82 GLU A N 1
ATOM 673 C CA . GLU A 1 82 ? 14.336 -0.549 -21.459 1.00 64.62 82 GLU A CA 1
ATOM 674 C C . GLU A 1 82 ? 14.154 0.701 -20.588 1.00 64.62 82 GLU A C 1
ATOM 676 O O . GLU A 1 82 ? 13.389 0.691 -19.616 1.00 64.62 82 GLU A O 1
ATOM 681 N N . ARG A 1 83 ? 14.831 1.810 -20.919 1.00 60.91 83 ARG A N 1
ATOM 682 C CA . ARG A 1 83 ? 14.630 3.076 -20.203 1.00 60.91 83 ARG A CA 1
ATOM 683 C C . ARG A 1 83 ? 13.141 3.448 -20.217 1.00 60.91 83 ARG A C 1
ATOM 685 O O . ARG A 1 83 ? 12.580 3.665 -21.293 1.00 60.91 83 ARG A O 1
ATOM 692 N N . PRO A 1 84 ? 12.489 3.583 -19.047 1.00 62.94 84 PRO A N 1
ATOM 693 C CA . PRO A 1 84 ? 11.093 3.978 -19.013 1.00 62.94 84 PRO A CA 1
ATOM 694 C C . PRO A 1 84 ? 10.965 5.391 -19.584 1.00 62.94 84 PRO A C 1
ATOM 696 O O . PRO A 1 84 ? 11.571 6.336 -19.068 1.00 62.94 84 PRO A O 1
ATOM 699 N N . MET A 1 85 ? 10.179 5.536 -20.655 1.00 60.12 85 MET A N 1
ATOM 700 C CA . MET A 1 85 ? 9.815 6.849 -21.178 1.00 60.12 85 MET A CA 1
ATOM 701 C C . MET A 1 85 ? 9.143 7.642 -20.057 1.00 60.12 85 MET A C 1
ATOM 703 O O . MET A 1 85 ? 8.166 7.184 -19.457 1.00 60.12 85 MET A O 1
ATOM 707 N N . LYS A 1 86 ? 9.690 8.821 -19.748 1.00 54.88 86 LYS A N 1
ATOM 708 C CA . LYS A 1 86 ? 9.043 9.755 -18.827 1.00 54.88 86 LYS A CA 1
ATOM 709 C C . LYS A 1 86 ? 7.737 10.202 -19.488 1.00 54.88 86 LYS A C 1
ATOM 711 O O . LYS A 1 86 ? 7.791 10.835 -20.539 1.00 54.88 86 LYS A O 1
ATOM 716 N N . LYS A 1 87 ? 6.606 9.793 -18.911 1.00 48.06 87 LYS A N 1
ATOM 717 C CA . LYS A 1 87 ? 5.288 10.343 -19.244 1.00 48.06 87 LYS A CA 1
ATOM 718 C C . LYS A 1 87 ? 5.173 11.778 -18.750 1.00 48.06 87 LYS A C 1
ATOM 720 O O . LYS A 1 87 ? 5.754 12.064 -17.677 1.00 48.06 87 LYS A O 1
#

Radius of gyration: 15.18 Å; chains: 1; bounding box: 38×23×39 Å

Organism: Pisum sativum (NCBI:txid3888)